Protein AF-A0A0G0D7W7-F1 (afdb_monomer)

Solvent-accessible surface area (backbone atoms only — not comparable to full-atom values): 6599 Å² total; per-residue (Å²): 139,84,84,82,80,81,78,82,76,83,82,76,88,47,74,64,58,52,50,54,52,50,52,51,50,47,55,57,47,53,54,52,48,54,56,47,53,57,50,48,56,55,46,52,57,50,49,56,54,47,53,55,51,50,54,52,50,53,50,46,46,73,73,69,49,83,46,70,66,58,49,55,51,51,53,49,52,51,53,64,60,50,52,59,52,54,52,48,51,54,52,48,49,53,52,36,37,76,69,65,76,39,53,75,67,56,47,53,66,76,72,107

pLDDT: mean 88.55, std 13.15, range [42.81, 98.75]

Radius of gyration: 45.3 Å; Cα contacts (8 Å, |Δi|>4): 16; chains: 1; bounding box: 71×46×134 Å

Mean predicted aligned error: 12.01 Å

Structure (mmCIF, N/CA/C/O backbone):
data_AF-A0A0G0D7W7-F1
#
_entry.id   AF-A0A0G0D7W7-F1
#
loop_
_atom_site.group_PDB
_atom_site.id
_atom_site.type_symbol
_atom_site.label_atom_id
_atom_site.label_alt_id
_atom_site.label_comp_id
_atom_site.label_asym_id
_atom_site.label_entity_id
_atom_site.label_seq_id
_atom_site.pdbx_PDB_ins_code
_atom_site.Cartn_x
_atom_site.Cartn_y
_atom_site.Cartn_z
_atom_site.occupancy
_atom_site.B_iso_or_equiv
_atom_site.auth_seq_id
_atom_site.auth_comp_id
_atom_site.auth_asym_id
_atom_site.auth_atom_id
_atom_site.pdbx_PDB_model_num
ATOM 1 N N . MET A 1 1 ? -23.435 -36.168 77.398 1.00 44.25 1 MET A N 1
ATOM 2 C CA . MET A 1 1 ? -23.024 -35.893 76.001 1.00 44.25 1 MET A CA 1
ATOM 3 C C . MET A 1 1 ? -24.147 -35.142 75.288 1.00 44.25 1 MET A C 1
ATOM 5 O O . MET A 1 1 ? -25.143 -35.763 74.948 1.00 44.25 1 MET A O 1
ATOM 9 N N . LYS A 1 2 ? -24.050 -33.818 75.109 1.00 42.81 2 LYS A N 1
ATOM 10 C CA . LYS A 1 2 ? -25.007 -33.049 74.289 1.00 42.81 2 LYS A CA 1
ATOM 11 C C . LYS A 1 2 ? -24.333 -32.735 72.952 1.00 42.81 2 LYS A C 1
ATOM 13 O O . LYS A 1 2 ? -23.401 -31.941 72.912 1.00 42.81 2 LYS A O 1
ATOM 18 N N . LYS A 1 3 ? -24.753 -33.418 71.882 1.00 51.91 3 LYS A N 1
ATOM 19 C CA . LYS A 1 3 ? -24.299 -33.152 70.510 1.00 51.91 3 LYS A CA 1
ATOM 20 C C . LYS A 1 3 ? -24.915 -31.829 70.046 1.00 51.91 3 LYS A C 1
ATOM 22 O O . LYS A 1 3 ? -26.125 -31.754 69.851 1.00 51.91 3 LYS A O 1
ATOM 27 N N . SER A 1 4 ? -24.086 -30.800 69.898 1.00 50.44 4 SER A N 1
ATOM 28 C CA . SER A 1 4 ? -24.470 -29.543 69.257 1.00 50.44 4 SER A CA 1
ATOM 29 C C . SER A 1 4 ? -24.528 -29.774 67.748 1.00 50.44 4 SER A C 1
ATOM 31 O O . SER A 1 4 ? -23.518 -30.104 67.131 1.00 50.44 4 SER A O 1
ATOM 33 N N . THR A 1 5 ? -25.719 -29.687 67.161 1.00 53.06 5 THR A N 1
ATOM 34 C CA . THR A 1 5 ? -25.912 -29.761 65.710 1.00 53.06 5 THR A CA 1
ATOM 35 C C . THR A 1 5 ? -25.927 -28.344 65.155 1.00 53.06 5 THR A C 1
ATOM 37 O O . THR A 1 5 ? -26.902 -27.606 65.282 1.00 53.06 5 THR A O 1
ATOM 40 N N . GLN A 1 6 ? -24.810 -27.947 64.552 1.00 58.50 6 GLN A N 1
ATOM 41 C CA . GLN A 1 6 ? -24.686 -26.690 63.828 1.00 58.50 6 GLN A CA 1
ATOM 42 C C . GLN A 1 6 ? -25.396 -26.845 62.477 1.00 58.50 6 GLN A C 1
ATOM 44 O O . GLN A 1 6 ? -24.907 -27.522 61.576 1.00 58.50 6 GLN A O 1
ATOM 49 N N . LYS A 1 7 ? -26.598 -26.272 62.354 1.00 57.16 7 LYS A N 1
ATOM 50 C CA . LYS A 1 7 ? -27.324 -26.201 61.080 1.00 57.16 7 LYS A CA 1
ATOM 51 C C . LYS A 1 7 ? -26.602 -25.214 60.160 1.00 57.16 7 LYS A C 1
ATOM 53 O O . LYS A 1 7 ? -26.627 -24.011 60.416 1.00 57.16 7 LYS A O 1
ATOM 58 N N . PHE A 1 8 ? -25.981 -25.710 59.095 1.00 52.69 8 PHE A N 1
ATOM 59 C CA . PHE A 1 8 ? -25.523 -24.872 57.990 1.00 52.69 8 PHE A CA 1
ATOM 60 C C . PHE A 1 8 ? -26.756 -24.325 57.258 1.00 52.69 8 PHE A C 1
ATOM 62 O O . PHE A 1 8 ? -27.601 -25.092 56.802 1.00 52.69 8 PHE A O 1
ATOM 69 N N . LYS A 1 9 ? -26.910 -22.997 57.215 1.00 60.41 9 LYS A N 1
ATOM 70 C CA . LYS A 1 9 ? -27.941 -22.338 56.405 1.00 60.41 9 LYS A CA 1
ATOM 71 C C . LYS A 1 9 ? -27.417 -22.227 54.976 1.00 60.41 9 LYS A C 1
ATOM 73 O O . LYS A 1 9 ? -26.407 -21.564 54.760 1.00 60.41 9 LYS A O 1
ATOM 78 N N . GLU A 1 10 ? -28.106 -22.838 54.019 1.00 60.06 10 GLU A N 1
ATOM 79 C CA . GLU A 1 10 ? -27.904 -22.544 52.600 1.00 60.06 10 GLU A CA 1
ATOM 80 C C . GLU A 1 10 ? -28.267 -21.074 52.349 1.00 60.06 10 GLU A C 1
ATOM 82 O O . GLU A 1 10 ? -29.377 -20.628 52.658 1.00 60.06 10 GLU A O 1
ATOM 87 N N . ALA A 1 11 ? -27.312 -20.291 51.849 1.00 75.25 11 ALA A N 1
ATOM 88 C CA . ALA A 1 11 ? -27.553 -18.904 51.481 1.00 75.25 11 ALA A CA 1
ATOM 89 C C . ALA A 1 11 ? -28.395 -18.875 50.197 1.00 75.25 11 ALA A C 1
ATOM 91 O O . ALA A 1 11 ? -27.934 -19.266 49.127 1.00 75.25 11 ALA A O 1
ATOM 92 N N . LYS A 1 12 ? -29.652 -18.435 50.310 1.00 83.44 12 LYS A N 1
ATOM 93 C CA . LYS A 1 12 ? -30.557 -18.298 49.168 1.00 83.44 12 LYS A CA 1
ATOM 94 C C . LYS A 1 12 ? -30.160 -17.056 48.370 1.00 83.44 12 LYS A C 1
ATOM 96 O O . LYS A 1 12 ? -30.276 -15.949 48.888 1.00 83.44 12 LYS A O 1
ATOM 101 N N . VAL A 1 13 ? -29.712 -17.247 47.128 1.00 87.00 13 VAL A N 1
ATOM 102 C CA . VAL A 1 13 ? -29.427 -16.145 46.196 1.00 87.00 13 VAL A CA 1
ATOM 103 C C . VAL A 1 13 ? -30.690 -15.312 46.011 1.00 87.00 13 VAL A C 1
ATOM 105 O O . VAL A 1 13 ? -31.773 -15.848 45.754 1.00 87.00 13 VAL A O 1
ATOM 108 N N . THR A 1 14 ? -30.555 -14.001 46.169 1.00 94.69 14 THR A N 1
ATOM 109 C CA . THR A 1 14 ? -31.659 -13.054 46.031 1.00 94.69 14 THR A CA 1
ATOM 110 C C . THR A 1 14 ? -31.600 -12.340 44.683 1.00 94.69 14 THR A C 1
ATOM 112 O O . THR A 1 14 ? -30.545 -12.226 44.060 1.00 94.69 14 THR A O 1
ATOM 115 N N . THR A 1 15 ? -32.727 -11.779 44.240 1.00 95.25 15 THR A N 1
ATOM 116 C CA . THR A 1 15 ? -32.773 -10.912 43.049 1.00 95.25 15 THR A CA 1
ATOM 117 C C . THR A 1 15 ? -31.804 -9.731 43.161 1.00 95.25 15 THR A C 1
ATOM 119 O O . THR A 1 15 ? -31.245 -9.296 42.160 1.00 95.25 15 THR A O 1
ATOM 122 N N . ARG A 1 16 ? -31.559 -9.234 44.382 1.00 95.69 16 ARG A N 1
ATOM 123 C CA . ARG A 1 16 ? -30.594 -8.158 44.640 1.00 95.69 16 ARG A CA 1
ATOM 124 C C . ARG A 1 16 ? -29.166 -8.584 44.297 1.00 95.69 16 ARG A C 1
ATOM 126 O O . ARG A 1 16 ? -28.444 -7.793 43.704 1.00 95.69 16 ARG A O 1
ATOM 133 N N . ASP A 1 17 ? -28.780 -9.814 44.626 1.00 95.00 17 ASP A N 1
ATOM 134 C CA . ASP A 1 17 ? -27.438 -10.333 44.330 1.00 95.00 17 ASP A CA 1
ATOM 135 C C . ASP A 1 17 ? -27.213 -10.455 42.818 1.00 95.00 17 ASP A C 1
ATOM 137 O O . ASP A 1 17 ? -26.155 -10.084 42.313 1.00 95.00 17 ASP A O 1
ATOM 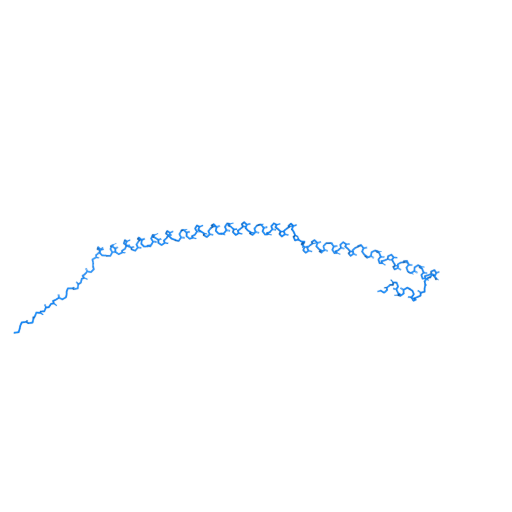141 N N . ILE A 1 18 ? -28.245 -10.892 42.085 1.00 95.94 18 ILE A N 1
ATOM 142 C CA . ILE A 1 18 ? -28.224 -10.949 40.617 1.00 95.94 18 ILE A CA 1
ATOM 143 C C . ILE A 1 18 ? -28.076 -9.539 40.031 1.00 95.94 18 ILE A C 1
ATOM 145 O O . ILE A 1 18 ? -27.236 -9.335 39.163 1.00 95.94 18 ILE A O 1
ATOM 149 N N . LEU A 1 19 ? -28.835 -8.554 40.525 1.00 97.38 19 LEU A N 1
ATOM 150 C CA . LEU A 1 19 ? -28.741 -7.165 40.055 1.00 97.38 19 LEU A CA 1
ATOM 151 C C . LEU A 1 19 ? -27.348 -6.564 40.287 1.00 97.38 19 LEU A C 1
ATOM 153 O O . LEU A 1 19 ? -26.818 -5.896 39.405 1.00 97.38 19 LEU A O 1
ATOM 157 N N . LEU A 1 20 ? -26.729 -6.829 41.441 1.00 97.31 20 LEU A N 1
ATOM 158 C CA . LEU A 1 20 ? -25.361 -6.380 41.717 1.00 97.31 20 LEU A CA 1
ATOM 159 C C . LEU A 1 20 ? -24.346 -7.023 40.764 1.00 97.31 20 LEU A C 1
ATOM 161 O O . LEU A 1 20 ? -23.456 -6.337 40.266 1.00 97.31 20 LEU A O 1
ATOM 165 N N . ALA A 1 21 ? -24.492 -8.322 40.488 1.00 97.31 21 ALA A N 1
ATOM 166 C CA . ALA A 1 21 ? -23.632 -9.025 39.541 1.00 97.31 21 ALA A CA 1
ATOM 167 C C . ALA A 1 21 ? -23.804 -8.502 38.105 1.00 97.31 21 ALA A C 1
ATOM 169 O O . ALA A 1 21 ? -22.812 -8.327 37.402 1.00 97.31 21 ALA A O 1
ATOM 170 N N . VAL A 1 22 ? -25.042 -8.212 37.689 1.00 98.12 22 VAL A N 1
ATOM 171 C CA . VAL A 1 22 ? -25.349 -7.634 36.371 1.00 98.12 22 VAL A CA 1
ATOM 172 C C . VAL 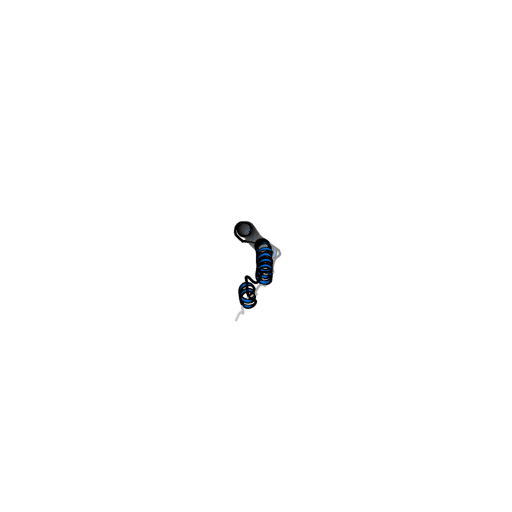A 1 22 ? -24.759 -6.235 36.232 1.00 98.12 22 VAL A C 1
ATOM 174 O O . VAL A 1 22 ? -24.116 -5.966 35.224 1.00 98.12 22 VAL A O 1
ATOM 177 N N . ASN A 1 23 ? -24.906 -5.371 37.239 1.00 98.31 23 ASN A N 1
ATOM 178 C CA . ASN A 1 23 ? -24.320 -4.029 37.203 1.00 98.31 23 ASN A CA 1
ATOM 179 C C . ASN A 1 23 ? -22.795 -4.091 37.089 1.00 98.31 23 ASN A C 1
ATOM 181 O O . ASN A 1 23 ? -22.223 -3.441 36.225 1.00 98.31 23 ASN A O 1
ATOM 185 N N . LYS A 1 24 ? -22.148 -4.949 37.887 1.00 98.19 24 LYS A N 1
ATOM 186 C CA . LYS A 1 24 ? -20.697 -5.139 37.801 1.00 98.19 24 LYS A CA 1
ATOM 187 C C . LYS A 1 24 ? -20.263 -5.635 36.419 1.00 98.19 24 LYS A C 1
ATOM 189 O O . LYS A 1 24 ? -19.275 -5.155 35.878 1.00 98.19 24 LYS A O 1
ATOM 194 N N . LEU A 1 25 ? -20.994 -6.596 35.851 1.00 98.25 25 LEU A N 1
ATOM 195 C CA . LEU A 1 25 ? -20.720 -7.081 34.501 1.00 98.25 25 LEU A CA 1
ATOM 196 C C . LEU A 1 25 ? -20.887 -5.965 33.462 1.00 98.25 25 LEU A C 1
ATOM 198 O O . LEU A 1 25 ? -20.095 -5.902 32.529 1.00 98.25 25 LEU A O 1
ATOM 202 N N . SER A 1 26 ? -21.891 -5.100 33.623 1.00 98.50 26 SER A N 1
ATOM 203 C CA . SER A 1 26 ? -22.095 -3.934 32.760 1.00 98.50 26 SER A CA 1
ATOM 204 C C . SER A 1 26 ? -20.896 -2.989 32.820 1.00 98.50 26 SER A C 1
ATOM 206 O O . SER A 1 26 ? -20.341 -2.668 31.776 1.00 98.50 26 SER A O 1
ATOM 208 N N . ASP A 1 27 ? -20.436 -2.637 34.023 1.00 98.50 27 ASP A N 1
ATOM 209 C CA . ASP A 1 27 ? -19.275 -1.759 34.212 1.00 98.50 27 ASP A CA 1
ATOM 210 C C . ASP A 1 27 ? -18.001 -2.360 33.580 1.00 98.50 27 ASP A C 1
ATOM 212 O O . ASP A 1 27 ? -17.252 -1.672 32.882 1.00 98.50 27 ASP A O 1
ATOM 216 N N . ASP A 1 28 ? -17.768 -3.666 33.772 1.00 98.56 28 ASP A N 1
ATOM 217 C CA . ASP A 1 28 ? -16.630 -4.383 33.178 1.00 98.56 28 ASP A CA 1
ATOM 218 C C . ASP A 1 28 ? -16.717 -4.408 31.637 1.00 98.56 28 ASP A C 1
ATOM 220 O O . ASP A 1 28 ? -15.701 -4.319 30.938 1.00 98.56 28 ASP A O 1
ATOM 224 N N . ILE A 1 29 ? -17.928 -4.544 31.085 1.00 98.56 29 ILE A N 1
ATOM 225 C CA . ILE A 1 29 ? -18.177 -4.507 29.641 1.00 98.56 29 ILE A CA 1
ATOM 226 C C . ILE A 1 29 ? -17.905 -3.104 29.083 1.00 98.56 29 ILE A C 1
ATOM 228 O O . ILE A 1 29 ? -17.185 -2.993 28.089 1.00 98.56 29 ILE A O 1
ATOM 232 N N . ASP A 1 30 ? -18.397 -2.050 29.732 1.00 98.69 30 ASP A N 1
ATOM 233 C CA . ASP A 1 30 ? -18.205 -0.658 29.303 1.00 98.69 30 ASP A CA 1
ATOM 234 C C . ASP A 1 30 ? -16.721 -0.266 29.286 1.00 98.69 30 ASP A C 1
ATOM 236 O O . ASP A 1 30 ? -16.233 0.357 28.336 1.00 98.69 30 ASP A O 1
ATOM 240 N N . GLN A 1 31 ? -15.952 -0.710 30.286 1.00 98.56 31 GLN A N 1
ATOM 241 C CA . GLN A 1 31 ? -14.499 -0.519 30.306 1.00 98.56 31 GLN A CA 1
ATOM 242 C C . GLN A 1 31 ? -13.806 -1.235 29.143 1.00 98.56 31 GLN A C 1
ATOM 244 O O . GLN A 1 31 ? -12.897 -0.684 28.514 1.00 98.56 31 GLN A O 1
ATOM 249 N N . ARG A 1 32 ? -14.229 -2.466 28.828 1.00 98.56 32 ARG A N 1
ATOM 250 C CA . ARG A 1 32 ? -13.673 -3.215 27.695 1.00 98.56 32 ARG A CA 1
ATOM 251 C C . ARG A 1 32 ? -13.999 -2.553 26.362 1.00 98.56 32 ARG A C 1
ATOM 253 O O . ARG A 1 32 ? -13.114 -2.519 25.512 1.00 98.56 32 ARG A O 1
ATOM 260 N N . PHE A 1 33 ? -15.214 -2.036 26.184 1.00 98.56 33 PHE A N 1
ATOM 261 C CA . PHE A 1 33 ? -15.596 -1.306 24.973 1.00 98.56 33 PHE A CA 1
ATOM 262 C C . PHE A 1 33 ? -14.811 -0.006 24.822 1.00 98.56 33 PHE A C 1
ATOM 264 O O . PHE A 1 33 ? -14.214 0.199 23.773 1.00 98.56 33 PHE A O 1
ATOM 271 N N . THR A 1 34 ? -14.643 0.763 25.899 1.00 98.56 34 THR A N 1
ATOM 272 C CA . THR A 1 34 ? -13.759 1.943 25.901 1.00 98.56 34 THR A CA 1
ATOM 273 C C . THR A 1 34 ? -12.331 1.584 25.459 1.00 98.56 34 THR A C 1
ATOM 275 O O . THR A 1 34 ? -11.703 2.287 24.668 1.00 98.56 34 THR A O 1
ATOM 278 N N . GLY A 1 35 ? -11.804 0.445 25.926 1.00 98.69 35 GLY A N 1
ATOM 279 C CA . GLY A 1 35 ? -10.498 -0.058 25.493 1.00 9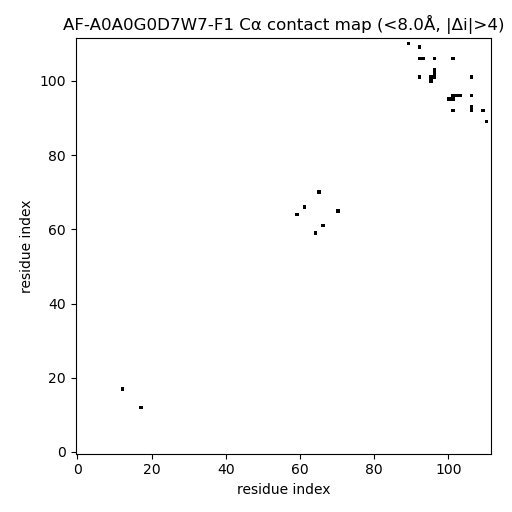8.69 35 GLY A CA 1
ATOM 280 C C . GLY A 1 35 ? -10.453 -0.531 24.033 1.00 98.69 35 GLY A C 1
ATOM 281 O O . GLY A 1 35 ? -9.389 -0.489 23.413 1.00 98.69 35 GLY A O 1
ATOM 282 N N . VAL A 1 36 ? -11.573 -0.997 23.473 1.00 98.69 36 VAL A N 1
ATOM 283 C CA . VAL A 1 36 ? -11.690 -1.345 22.049 1.00 98.69 36 VAL A CA 1
ATOM 284 C C . VAL A 1 36 ? -11.710 -0.082 21.197 1.00 98.69 36 VAL A C 1
ATOM 286 O O . VAL A 1 36 ? -10.919 -0.016 20.259 1.00 98.69 36 VAL A O 1
ATOM 289 N N . ASP A 1 37 ? -12.508 0.920 21.558 1.00 98.75 37 ASP A N 1
ATOM 290 C CA . ASP A 1 37 ? -12.602 2.193 20.832 1.00 98.75 37 ASP A CA 1
ATOM 291 C C . ASP A 1 37 ? -11.228 2.866 20.739 1.00 98.75 37 ASP A C 1
ATOM 293 O O . ASP A 1 37 ? -10.728 3.128 19.648 1.00 98.75 37 ASP A O 1
ATOM 297 N N . GLN A 1 38 ? -10.507 2.957 21.862 1.00 98.62 38 GLN A N 1
ATOM 298 C CA . GLN A 1 38 ? -9.143 3.492 21.880 1.00 98.62 38 GLN A CA 1
ATOM 299 C C . GLN A 1 38 ? -8.179 2.716 20.964 1.00 98.62 38 GLN A C 1
ATOM 301 O O . GLN A 1 38 ? -7.234 3.280 20.406 1.00 98.62 38 GLN A O 1
ATOM 306 N N . ARG A 1 39 ? -8.347 1.393 20.834 1.00 98.62 39 ARG A N 1
ATOM 307 C CA . ARG A 1 39 ? -7.519 0.574 19.935 1.00 98.62 39 ARG A CA 1
ATOM 308 C C . ARG A 1 39 ? -7.895 0.783 18.472 1.00 98.62 39 ARG A C 1
ATOM 310 O O . ARG A 1 39 ? -6.994 0.698 17.641 1.00 98.62 39 ARG A O 1
ATOM 317 N N . LEU A 1 40 ? -9.169 1.026 18.173 1.00 98.75 40 LEU A N 1
ATOM 318 C CA . LEU A 1 40 ? -9.647 1.335 16.828 1.00 98.75 40 LEU A CA 1
ATOM 319 C C . LEU A 1 40 ? -9.134 2.704 16.371 1.00 98.75 40 LEU A C 1
ATOM 321 O O . LEU A 1 40 ? -8.518 2.759 15.312 1.00 98.75 40 LEU A O 1
ATOM 325 N N . ASP A 1 41 ? -9.213 3.736 17.214 1.00 98.69 41 ASP A N 1
ATOM 326 C CA . ASP A 1 41 ? -8.653 5.066 16.916 1.00 98.69 41 ASP A CA 1
ATOM 327 C C . ASP A 1 41 ? -7.147 4.991 16.605 1.00 98.69 41 ASP A C 1
ATOM 329 O O . ASP A 1 41 ? -6.633 5.581 15.655 1.00 98.69 41 ASP A O 1
ATOM 333 N N . ASN A 1 42 ? -6.409 4.200 17.392 1.00 98.69 42 ASN A N 1
ATOM 334 C CA . ASN A 1 42 ? -4.980 3.971 17.165 1.00 98.69 42 ASN A CA 1
ATOM 335 C C . ASN A 1 42 ? -4.693 3.185 15.874 1.00 98.69 42 ASN A C 1
ATOM 337 O O . ASN A 1 42 ? -3.603 3.309 15.310 1.00 98.69 42 ASN A O 1
ATOM 341 N N . LEU A 1 43 ? -5.605 2.308 15.446 1.00 98.75 43 LEU A N 1
ATOM 342 C CA . LEU A 1 43 ? -5.469 1.579 14.186 1.00 98.75 43 LEU A CA 1
ATOM 343 C C . LEU A 1 43 ? -5.738 2.498 12.997 1.00 98.75 43 LEU A C 1
ATOM 345 O O . LEU A 1 43 ? -4.967 2.444 12.045 1.00 98.75 43 LEU A O 1
ATOM 349 N N . GLU A 1 44 ? -6.748 3.361 13.079 1.00 98.75 44 GLU A N 1
ATOM 350 C CA . GLU A 1 44 ? -7.065 4.359 12.052 1.00 98.75 44 GLU A CA 1
ATOM 351 C C . GLU A 1 44 ? -5.862 5.277 11.789 1.00 98.75 44 GLU A C 1
ATOM 353 O O . GLU A 1 44 ? -5.347 5.318 10.674 1.00 98.75 44 GLU A O 1
ATOM 358 N N . GLN A 1 45 ? -5.263 5.843 12.843 1.00 98.62 45 GLN A N 1
ATOM 359 C CA . GLN A 1 45 ? -4.048 6.665 12.719 1.00 98.62 45 GLN A CA 1
ATOM 360 C C . GLN A 1 45 ? -2.865 5.923 12.070 1.00 98.62 45 GLN A C 1
ATOM 362 O O . GLN A 1 45 ? -2.053 6.509 11.346 1.00 98.62 45 GLN A O 1
ATOM 367 N N . LYS A 1 46 ? -2.720 4.618 12.341 1.00 98.56 46 LYS A N 1
ATOM 368 C CA . LYS A 1 46 ? -1.669 3.797 11.721 1.00 98.56 46 LYS A CA 1
ATOM 369 C C . LYS A 1 46 ? -1.947 3.539 10.245 1.00 98.56 46 LYS A C 1
ATOM 371 O O . LYS A 1 46 ? -0.988 3.486 9.476 1.00 98.56 46 LYS A O 1
ATOM 376 N N . VAL A 1 47 ? -3.211 3.359 9.865 1.00 98.69 47 VAL A N 1
ATOM 377 C CA . VAL A 1 47 ? -3.621 3.196 8.466 1.00 98.69 47 VAL A CA 1
ATOM 378 C C . VAL A 1 47 ? -3.342 4.483 7.694 1.00 98.69 47 VAL A C 1
ATOM 380 O O . VAL A 1 47 ? -2.622 4.409 6.702 1.00 98.69 47 VAL A O 1
ATOM 383 N N . ASP A 1 48 ? -3.732 5.648 8.213 1.00 98.62 48 ASP A N 1
ATOM 384 C CA . ASP A 1 48 ? -3.443 6.947 7.583 1.00 98.62 48 ASP A CA 1
ATOM 385 C C . ASP A 1 48 ? -1.936 7.149 7.346 1.00 98.62 48 ASP A C 1
ATOM 387 O O . ASP A 1 48 ? -1.483 7.561 6.274 1.00 98.62 48 ASP A O 1
ATOM 391 N N . SER A 1 49 ? -1.112 6.802 8.343 1.00 98.56 49 SER A N 1
ATOM 392 C CA . SER A 1 49 ? 0.347 6.877 8.220 1.00 98.56 49 SER A CA 1
ATOM 393 C C . SER A 1 49 ? 0.900 5.919 7.157 1.00 98.56 49 SER A C 1
ATOM 395 O O . SER A 1 49 ? 1.864 6.248 6.457 1.00 98.56 49 SER A O 1
ATOM 397 N N . LEU A 1 50 ? 0.316 4.724 7.022 1.00 98.62 50 LEU A N 1
ATOM 398 C CA . LEU A 1 50 ? 0.699 3.770 5.983 1.00 9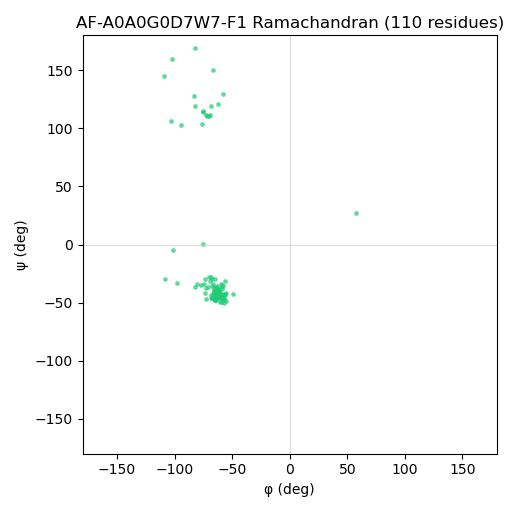8.62 50 LEU A CA 1
ATOM 399 C C . LEU A 1 50 ? 0.305 4.268 4.594 1.00 98.62 50 LEU A C 1
ATOM 401 O O . LEU A 1 50 ? 1.140 4.192 3.695 1.00 98.62 50 LEU A O 1
ATOM 405 N N . GLU A 1 51 ? -0.893 4.822 4.424 1.00 98.50 51 GLU A N 1
ATOM 406 C CA . GLU A 1 51 ? -1.346 5.397 3.153 1.00 98.50 51 GLU A CA 1
ATOM 407 C C . GLU A 1 51 ? -0.409 6.512 2.678 1.00 98.50 51 GLU A C 1
ATOM 409 O O . GLU A 1 51 ? 0.058 6.489 1.538 1.00 98.50 51 GLU A O 1
ATOM 414 N N . GLN A 1 52 ? -0.018 7.425 3.573 1.00 98.06 52 GLN A N 1
ATOM 415 C CA . GLN A 1 52 ? 0.958 8.474 3.256 1.00 98.06 52 GLN A CA 1
ATOM 416 C C . GLN A 1 52 ? 2.313 7.903 2.820 1.00 98.06 52 GLN A C 1
ATOM 418 O O . GLN A 1 52 ? 2.920 8.368 1.852 1.00 98.06 52 GLN A O 1
ATOM 423 N N . ARG A 1 53 ? 2.814 6.883 3.527 1.00 97.94 53 ARG A N 1
ATOM 424 C CA . ARG A 1 53 ? 4.095 6.241 3.193 1.00 97.94 53 ARG A CA 1
ATOM 425 C C . ARG A 1 53 ? 4.036 5.517 1.852 1.00 97.94 53 ARG A C 1
ATOM 427 O O . ARG A 1 53 ? 5.003 5.600 1.099 1.00 97.94 53 ARG A O 1
ATOM 434 N N . VAL A 1 54 ? 2.934 4.831 1.558 1.00 97.94 54 VAL A N 1
ATOM 435 C CA . VAL A 1 54 ? 2.721 4.153 0.273 1.00 97.94 54 VAL A CA 1
ATOM 436 C C . VAL A 1 54 ? 2.656 5.176 -0.857 1.00 97.94 54 VAL A C 1
ATOM 438 O O . VAL A 1 54 ? 3.417 5.039 -1.811 1.00 97.94 54 VAL A O 1
ATOM 441 N N . GLY A 1 55 ? 1.882 6.255 -0.708 1.00 97.00 55 GLY A N 1
ATOM 442 C CA . GLY A 1 55 ? 1.818 7.322 -1.712 1.00 97.00 55 GLY A CA 1
ATOM 443 C C . GLY A 1 55 ? 3.182 7.969 -1.988 1.00 97.00 55 GLY A C 1
ATOM 444 O O . GLY A 1 55 ? 3.540 8.222 -3.139 1.00 97.00 55 GLY A O 1
ATOM 445 N N . ASN A 1 56 ? 4.008 8.162 -0.953 1.00 95.81 56 ASN A N 1
ATOM 446 C CA . ASN A 1 56 ? 5.379 8.652 -1.126 1.00 95.81 56 ASN A CA 1
ATOM 447 C C . ASN A 1 56 ? 6.257 7.671 -1.919 1.00 95.81 56 ASN A C 1
ATOM 449 O O . ASN A 1 56 ? 7.032 8.092 -2.779 1.00 95.81 56 ASN A O 1
ATOM 453 N N . VAL A 1 57 ? 6.142 6.367 -1.650 1.00 94.75 57 VAL A N 1
ATOM 454 C CA . VAL A 1 57 ? 6.877 5.331 -2.391 1.00 94.75 57 VAL A CA 1
ATOM 455 C C . VAL A 1 57 ? 6.431 5.291 -3.851 1.00 94.75 57 VAL A C 1
ATOM 457 O O . VAL A 1 57 ? 7.283 5.269 -4.735 1.00 94.75 57 VAL A O 1
ATOM 460 N N . GLU A 1 58 ? 5.129 5.353 -4.124 1.00 90.62 58 GLU A N 1
ATOM 461 C CA . GLU A 1 58 ? 4.595 5.424 -5.490 1.00 90.62 58 GLU A CA 1
ATOM 462 C C . GLU A 1 58 ? 5.124 6.654 -6.242 1.00 90.62 58 GLU A C 1
ATOM 464 O O . GLU A 1 58 ? 5.566 6.542 -7.388 1.00 90.62 58 GLU A O 1
ATOM 469 N N . GLY A 1 59 ? 5.170 7.818 -5.587 1.00 89.06 59 GLY A N 1
ATOM 470 C CA . GLY A 1 59 ? 5.750 9.036 -6.156 1.00 89.06 59 GLY A CA 1
ATOM 471 C C . GLY A 1 59 ? 7.239 8.897 -6.497 1.00 89.06 59 GLY A C 1
ATOM 472 O O . GLY A 1 59 ? 7.677 9.314 -7.574 1.00 89.06 59 GLY A O 1
ATOM 473 N N . ILE A 1 60 ? 8.025 8.270 -5.616 1.00 87.81 60 ILE A N 1
ATOM 474 C CA . ILE A 1 60 ? 9.448 7.986 -5.858 1.00 87.81 60 ILE A CA 1
ATOM 475 C C . ILE A 1 60 ? 9.613 7.026 -7.038 1.00 87.81 60 ILE A C 1
ATOM 477 O O . ILE A 1 60 ? 10.421 7.286 -7.927 1.00 87.81 60 ILE A O 1
ATOM 481 N N . ILE A 1 61 ? 8.828 5.948 -7.089 1.00 86.50 61 ILE A N 1
ATOM 482 C CA . ILE A 1 61 ? 8.869 4.980 -8.190 1.00 86.50 61 ILE A CA 1
ATOM 483 C C . ILE A 1 61 ? 8.571 5.680 -9.519 1.00 86.50 61 ILE A C 1
ATOM 485 O O . ILE A 1 61 ? 9.333 5.533 -10.470 1.00 86.50 61 ILE A O 1
ATOM 489 N N . ASN A 1 62 ? 7.530 6.512 -9.570 1.00 83.94 62 ASN A N 1
ATOM 490 C CA . ASN A 1 62 ? 7.136 7.217 -10.789 1.00 83.94 62 ASN A CA 1
ATOM 491 C C . ASN A 1 62 ? 8.176 8.235 -11.281 1.00 83.94 62 ASN A C 1
ATOM 493 O O . ASN A 1 62 ? 8.250 8.501 -12.479 1.00 83.94 62 ASN A O 1
ATOM 497 N N . THR A 1 63 ? 8.957 8.830 -10.376 1.00 81.44 63 THR A N 1
ATOM 498 C CA . THR A 1 63 ? 9.911 9.899 -10.721 1.00 81.44 63 THR A CA 1
ATOM 499 C C . THR A 1 63 ? 11.342 9.410 -10.909 1.00 81.44 63 THR A C 1
ATOM 501 O O . THR A 1 63 ? 12.072 9.972 -11.723 1.00 81.44 63 THR A O 1
ATOM 504 N N . GLN A 1 64 ? 11.763 8.385 -10.166 1.00 77.25 64 GLN A N 1
ATOM 505 C CA . GLN A 1 64 ? 13.153 7.925 -10.134 1.00 77.25 64 GLN A CA 1
ATOM 506 C C . GLN A 1 64 ? 13.363 6.593 -10.844 1.00 77.25 64 GLN A C 1
ATOM 508 O O . GLN A 1 64 ? 14.458 6.345 -11.354 1.00 77.25 64 GLN A O 1
ATOM 513 N N . MET A 1 65 ? 12.354 5.718 -10.883 1.00 76.00 65 MET A N 1
ATOM 514 C CA . MET A 1 65 ? 12.516 4.441 -11.561 1.00 76.00 65 MET A CA 1
ATOM 515 C C . MET A 1 65 ? 12.280 4.610 -13.052 1.00 76.00 65 MET A C 1
ATOM 517 O O . MET A 1 65 ? 11.256 5.101 -13.521 1.00 76.00 65 MET A O 1
ATOM 521 N N . VAL A 1 66 ? 13.252 4.137 -13.817 1.00 74.50 66 VAL A N 1
ATOM 522 C CA . VAL A 1 66 ? 13.082 3.944 -15.243 1.00 74.50 66 VAL A CA 1
ATOM 523 C C . VAL A 1 66 ? 12.100 2.785 -15.438 1.00 74.50 66 VAL A C 1
ATOM 525 O O . VAL A 1 66 ? 12.401 1.638 -15.105 1.00 74.50 66 VAL A O 1
ATOM 528 N N . THR A 1 67 ? 10.905 3.086 -15.948 1.00 82.06 67 THR A N 1
ATOM 529 C CA . THR A 1 67 ? 9.884 2.062 -16.180 1.00 82.06 67 THR A CA 1
ATOM 530 C C . THR A 1 67 ? 10.333 1.096 -17.273 1.00 82.06 67 THR A C 1
ATOM 532 O O . THR A 1 67 ? 11.055 1.469 -18.204 1.00 82.06 67 THR A O 1
ATOM 535 N N . LYS A 1 68 ? 9.871 -0.158 -17.189 1.00 84.75 68 LYS A N 1
ATOM 536 C CA . LYS A 1 68 ? 10.048 -1.143 -18.266 1.00 84.75 68 LYS A CA 1
ATOM 537 C C . LYS A 1 68 ? 9.622 -0.552 -19.612 1.00 84.75 68 LYS A C 1
ATOM 539 O O . LYS A 1 68 ? 10.356 -0.683 -20.580 1.00 84.75 68 LYS A O 1
ATOM 544 N N . ASP A 1 69 ? 8.507 0.172 -19.643 1.00 83.50 69 ASP A N 1
ATOM 5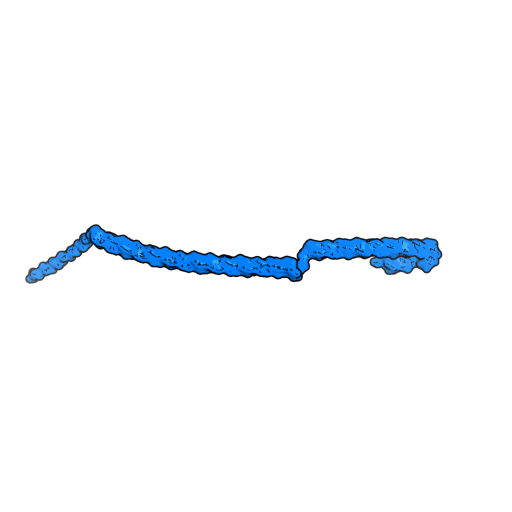45 C CA . ASP A 1 69 ? 7.989 0.809 -20.857 1.00 83.50 69 ASP A CA 1
ATOM 546 C C . ASP A 1 69 ? 8.934 1.881 -21.415 1.00 83.50 69 ASP A C 1
ATOM 548 O O . ASP A 1 69 ? 9.119 1.980 -22.630 1.00 83.50 69 ASP A O 1
ATOM 552 N N . TYR A 1 70 ? 9.577 2.672 -20.548 1.00 84.56 70 TYR A N 1
ATOM 553 C CA . TYR A 1 70 ? 10.600 3.625 -20.975 1.00 84.56 70 TYR A CA 1
ATOM 554 C C . TYR A 1 70 ? 11.799 2.909 -21.605 1.00 84.56 70 TYR A C 1
ATOM 556 O O . TYR A 1 70 ? 12.262 3.329 -22.668 1.00 84.56 70 TYR A O 1
ATOM 564 N N . LEU A 1 71 ? 12.290 1.831 -20.980 1.00 86.12 71 LEU A N 1
ATOM 565 C CA . LEU A 1 71 ? 13.397 1.042 -21.529 1.00 86.12 71 LEU A CA 1
ATOM 566 C C . LEU A 1 71 ? 13.008 0.370 -22.833 1.00 86.12 71 LEU A C 1
ATOM 568 O O . LEU A 1 71 ? 13.753 0.488 -23.797 1.00 86.12 71 LEU A O 1
ATOM 572 N N . ASP A 1 72 ? 11.852 -0.283 -22.891 1.00 88.56 72 ASP A N 1
ATOM 573 C CA . ASP A 1 72 ? 11.365 -0.964 -24.089 1.00 88.56 72 ASP A CA 1
ATOM 574 C C . ASP A 1 72 ? 11.272 0.016 -25.264 1.00 88.56 72 ASP A C 1
ATOM 576 O O . ASP A 1 72 ? 11.754 -0.281 -26.361 1.00 88.56 72 ASP A O 1
ATOM 580 N N . ARG A 1 73 ? 10.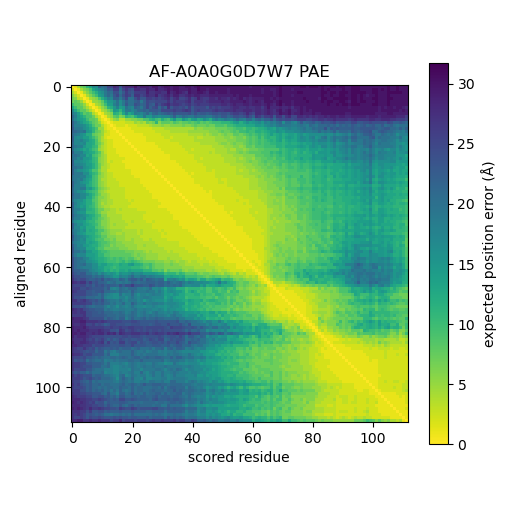751 1.228 -25.026 1.00 89.19 73 ARG A N 1
ATOM 581 C CA . ARG A 1 73 ? 10.730 2.299 -26.028 1.00 89.19 73 ARG A CA 1
ATOM 582 C C . ARG A 1 73 ? 12.134 2.749 -26.425 1.00 89.19 73 ARG A C 1
ATOM 584 O O . ARG A 1 73 ? 12.421 2.833 -27.617 1.00 89.19 73 ARG A O 1
ATOM 591 N N . LYS A 1 74 ? 13.026 3.013 -25.465 1.00 87.25 74 LYS A N 1
ATOM 592 C CA . LYS A 1 74 ? 14.407 3.428 -25.761 1.00 87.25 74 LYS A CA 1
ATOM 593 C C . LYS A 1 74 ? 15.183 2.355 -26.522 1.00 87.25 74 LYS A C 1
ATOM 595 O O . LYS A 1 74 ? 15.891 2.671 -27.473 1.00 87.25 74 LYS A O 1
ATOM 600 N N . PHE A 1 75 ? 15.015 1.086 -26.169 1.00 86.94 75 PHE A N 1
ATOM 601 C CA . PHE A 1 75 ? 15.606 -0.036 -26.893 1.00 86.94 75 PHE A CA 1
ATOM 602 C C . PHE A 1 75 ? 15.030 -0.179 -28.304 1.00 86.94 75 PHE A C 1
ATOM 604 O O . PHE A 1 75 ? 15.779 -0.488 -29.231 1.00 86.94 75 PHE A O 1
ATOM 611 N N . ALA A 1 76 ? 13.731 0.067 -28.495 1.00 87.81 76 ALA A N 1
ATOM 612 C CA . ALA A 1 76 ? 13.132 0.103 -29.825 1.00 87.81 76 ALA A CA 1
ATOM 613 C C . ALA A 1 76 ? 13.714 1.243 -30.681 1.00 87.81 76 ALA A C 1
ATOM 615 O O . ALA A 1 76 ? 14.092 0.995 -31.826 1.00 87.81 76 ALA A O 1
ATOM 616 N N . GLU A 1 77 ? 13.864 2.449 -30.117 1.00 85.62 77 GLU A N 1
ATOM 617 C CA . GLU A 1 77 ? 14.525 3.595 -30.767 1.00 85.62 77 GLU A CA 1
ATOM 618 C C . GLU A 1 77 ? 15.955 3.224 -31.220 1.00 85.62 77 GLU A C 1
ATOM 620 O O . GLU A 1 77 ? 16.287 3.381 -32.395 1.00 85.62 77 GLU A O 1
ATOM 625 N N . PHE A 1 78 ? 16.772 2.615 -30.351 1.00 82.25 78 PHE A N 1
ATOM 626 C CA . PHE A 1 78 ? 18.132 2.178 -30.710 1.00 82.25 78 PHE A CA 1
ATOM 627 C C . PHE A 1 78 ? 18.169 1.128 -31.834 1.00 82.25 78 PHE A C 1
ATOM 629 O O . PHE A 1 78 ? 19.008 1.207 -32.733 1.00 82.25 78 PHE A O 1
ATOM 636 N N . ARG A 1 79 ? 17.253 0.148 -31.835 1.00 79.06 79 ARG A N 1
ATOM 637 C CA . ARG A 1 79 ? 17.175 -0.860 -32.915 1.00 79.06 79 ARG A CA 1
ATOM 638 C C . ARG A 1 79 ? 16.835 -0.226 -34.267 1.00 79.06 79 ARG A C 1
ATOM 640 O O . ARG A 1 79 ? 17.345 -0.662 -35.303 1.00 79.06 79 ARG A O 1
ATOM 647 N N . LEU A 1 80 ? 15.992 0.804 -34.268 1.00 73.69 80 LEU A N 1
ATOM 648 C CA . LEU A 1 80 ? 15.650 1.555 -35.476 1.00 73.69 80 LEU A CA 1
ATOM 649 C C . LEU A 1 80 ? 16.815 2.404 -35.997 1.00 73.69 80 LEU A C 1
ATOM 651 O O . LEU A 1 80 ? 16.897 2.618 -37.201 1.00 73.69 80 LEU A O 1
ATOM 655 N N . GLU A 1 81 ? 17.730 2.858 -35.140 1.00 73.56 81 GLU A N 1
ATOM 656 C CA . GLU A 1 81 ? 18.914 3.615 -35.570 1.00 73.56 81 GLU A CA 1
ATOM 657 C C . GLU A 1 81 ? 20.053 2.732 -36.091 1.00 73.56 81 GLU A C 1
ATOM 659 O O . GLU A 1 81 ? 20.773 3.122 -37.017 1.00 73.56 81 GLU A O 1
ATOM 664 N N . GLU A 1 82 ? 20.223 1.534 -35.531 1.00 77.44 82 GLU A N 1
ATOM 665 C CA . GLU A 1 82 ? 21.292 0.623 -35.945 1.00 77.44 82 GLU A CA 1
ATOM 666 C C . GLU A 1 82 ? 20.971 -0.096 -37.262 1.00 77.44 82 GLU A C 1
ATOM 668 O O . GLU A 1 82 ? 21.852 -0.279 -38.107 1.00 77.44 82 GLU A O 1
ATOM 673 N N . THR A 1 83 ? 19.705 -0.436 -37.516 1.00 79.25 83 THR A N 1
ATOM 674 C CA . THR A 1 83 ? 19.317 -1.183 -38.727 1.00 79.25 83 THR A CA 1
ATOM 675 C C . THR A 1 83 ? 19.646 -0.468 -40.054 1.00 79.25 83 THR A C 1
ATOM 677 O O . THR A 1 83 ? 20.204 -1.119 -40.944 1.00 79.25 83 THR A O 1
ATOM 680 N N . PRO A 1 84 ? 19.432 0.853 -40.234 1.00 83.50 84 PRO A N 1
ATOM 681 C CA . PRO A 1 84 ? 19.791 1.552 -41.463 1.00 83.50 84 PRO A CA 1
ATOM 682 C C . PRO A 1 84 ? 21.304 1.674 -41.652 1.00 83.50 84 PRO A C 1
ATOM 684 O O . PRO A 1 84 ? 21.770 1.669 -42.792 1.00 83.50 84 PRO A O 1
ATOM 687 N N . LYS A 1 85 ? 22.088 1.773 -40.568 1.00 84.31 85 LYS A N 1
ATOM 688 C CA . LYS A 1 85 ? 23.558 1.807 -40.648 1.00 84.31 85 LYS A CA 1
ATOM 689 C C . LYS A 1 85 ? 24.097 0.482 -41.186 1.00 84.31 85 LYS A C 1
ATOM 691 O O . LYS A 1 85 ? 24.841 0.495 -42.164 1.00 84.31 85 LYS A O 1
ATOM 696 N N . HIS A 1 86 ? 23.629 -0.643 -40.645 1.00 85.06 86 HIS A N 1
ATOM 697 C CA . HIS A 1 86 ? 23.989 -1.980 -41.131 1.00 85.06 86 HIS A CA 1
ATOM 698 C C . HIS A 1 86 ? 23.586 -2.169 -42.604 1.00 85.06 86 HIS A C 1
ATOM 700 O O . HIS A 1 86 ? 24.379 -2.629 -43.421 1.00 85.06 86 HIS A O 1
ATOM 706 N N . GLN A 1 87 ? 22.392 -1.711 -43.000 1.00 87.38 87 GLN A N 1
ATOM 707 C CA . GLN A 1 87 ? 21.968 -1.753 -44.405 1.00 87.38 87 GLN A CA 1
ATOM 708 C C . GLN A 1 87 ? 22.861 -0.916 -45.332 1.00 87.38 87 GLN A C 1
ATOM 710 O O . GLN A 1 87 ? 23.116 -1.321 -46.468 1.00 87.38 87 GLN A O 1
ATOM 715 N N . ARG A 1 88 ? 23.326 0.257 -44.882 1.00 90.38 88 ARG A N 1
ATOM 716 C CA . ARG A 1 88 ? 24.250 1.106 -45.650 1.00 90.38 88 ARG A CA 1
ATOM 717 C C . ARG A 1 88 ? 25.614 0.443 -45.809 1.00 90.38 88 ARG A C 1
ATOM 719 O O . ARG A 1 88 ? 26.134 0.465 -46.920 1.00 90.38 88 ARG A O 1
ATOM 726 N N . VAL A 1 89 ? 26.145 -0.175 -44.751 1.00 93.19 89 VAL A N 1
ATOM 727 C CA . VAL A 1 89 ? 27.398 -0.946 -44.809 1.00 93.19 89 VAL A CA 1
ATOM 728 C C . VAL A 1 89 ? 27.255 -2.094 -45.804 1.00 93.19 89 VAL A C 1
ATOM 730 O O . VAL A 1 89 ? 28.036 -2.162 -46.743 1.00 93.19 89 VAL A O 1
ATOM 733 N N . ASN A 1 90 ? 26.190 -2.896 -45.720 1.00 92.38 90 ASN A N 1
ATOM 734 C CA . ASN A 1 90 ? 25.946 -3.993 -46.665 1.00 92.38 90 ASN A CA 1
ATOM 735 C C . ASN A 1 90 ? 25.874 -3.502 -48.120 1.00 92.38 90 ASN A C 1
ATOM 737 O O . ASN A 1 90 ? 26.497 -4.081 -49.011 1.00 92.38 90 ASN A O 1
ATOM 741 N N . LYS A 1 91 ? 25.141 -2.408 -48.374 1.00 93.88 91 LYS A N 1
ATOM 742 C CA . LYS A 1 91 ? 25.056 -1.788 -49.707 1.00 93.88 91 LYS A CA 1
ATOM 743 C C . LYS A 1 91 ? 26.424 -1.313 -50.198 1.00 93.88 91 LYS A C 1
ATOM 745 O O . LYS A 1 91 ? 26.763 -1.566 -51.351 1.00 93.88 91 LYS A O 1
ATOM 750 N N . LEU A 1 92 ? 27.201 -0.645 -49.346 1.00 95.44 92 LEU A N 1
ATOM 751 C CA . LEU A 1 92 ? 28.531 -0.153 -49.696 1.00 95.44 92 LEU A CA 1
ATOM 752 C C . LEU A 1 92 ? 29.490 -1.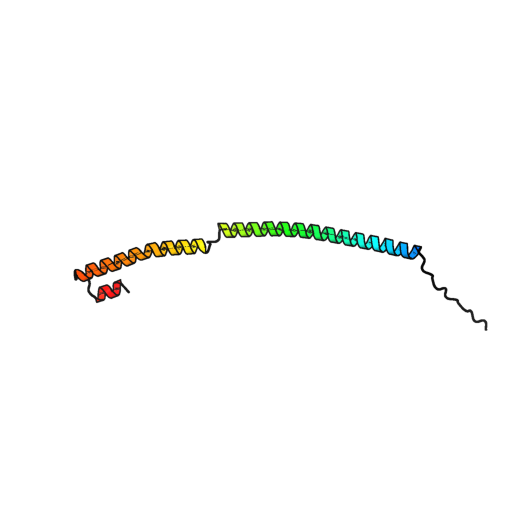308 -49.994 1.00 95.44 92 LEU A C 1
ATOM 754 O O . LEU A 1 92 ? 30.149 -1.283 -51.029 1.00 95.44 92 LEU A O 1
ATOM 758 N N . THR A 1 93 ? 29.521 -2.334 -49.145 1.00 95.38 93 THR A N 1
ATOM 759 C CA . THR A 1 93 ? 30.370 -3.515 -49.329 1.00 95.38 93 THR A CA 1
ATOM 760 C C . THR A 1 93 ? 30.055 -4.207 -50.655 1.00 95.38 93 THR A C 1
ATOM 762 O O . THR A 1 93 ? 30.966 -4.470 -51.438 1.00 95.38 93 THR A O 1
ATOM 765 N N . ASN A 1 94 ? 28.767 -4.371 -50.982 1.00 94.00 94 ASN A N 1
ATOM 766 C CA . ASN A 1 94 ? 28.334 -4.916 -52.270 1.00 94.00 94 ASN A CA 1
ATOM 767 C C . ASN A 1 94 ? 28.809 -4.059 -53.459 1.00 94.00 94 ASN A C 1
ATOM 769 O O . ASN A 1 94 ? 29.321 -4.596 -54.441 1.00 94.00 94 ASN A O 1
ATOM 773 N N . ILE A 1 95 ? 28.675 -2.728 -53.385 1.00 96.88 95 ILE A N 1
ATOM 774 C CA . ILE A 1 95 ? 29.131 -1.811 -54.446 1.00 96.88 95 ILE A CA 1
ATOM 775 C C . ILE A 1 95 ? 30.652 -1.896 -54.627 1.00 96.88 95 ILE A C 1
ATOM 777 O O . ILE A 1 95 ? 31.139 -1.971 -55.756 1.00 96.88 95 ILE A O 1
ATOM 781 N N . LEU A 1 96 ? 31.416 -1.885 -53.535 1.00 96.31 96 LEU A N 1
ATOM 782 C CA . LEU A 1 96 ? 32.879 -1.928 -53.579 1.00 96.31 96 LEU A CA 1
ATOM 783 C C . LEU A 1 96 ? 33.400 -3.273 -54.101 1.00 96.31 96 LEU A C 1
ATOM 785 O O . LEU A 1 96 ? 34.372 -3.297 -54.858 1.00 96.31 96 LEU A O 1
ATOM 789 N N . GLN A 1 97 ? 32.725 -4.376 -53.773 1.00 95.88 97 GLN A N 1
ATOM 790 C CA . GLN A 1 97 ? 33.030 -5.694 -54.322 1.00 95.88 97 GLN A CA 1
ATOM 791 C C . GLN A 1 97 ? 32.742 -5.764 -55.831 1.00 95.88 97 GLN A C 1
ATOM 793 O O . GLN A 1 97 ? 33.580 -6.237 -56.598 1.00 95.88 97 GLN A O 1
ATOM 798 N N . GLN A 1 98 ? 31.596 -5.242 -56.290 1.00 95.12 98 GLN A N 1
ATOM 799 C CA . GLN A 1 98 ? 31.259 -5.177 -57.722 1.00 95.12 98 GLN A CA 1
ATOM 800 C C . GLN A 1 98 ? 32.271 -4.344 -58.515 1.00 95.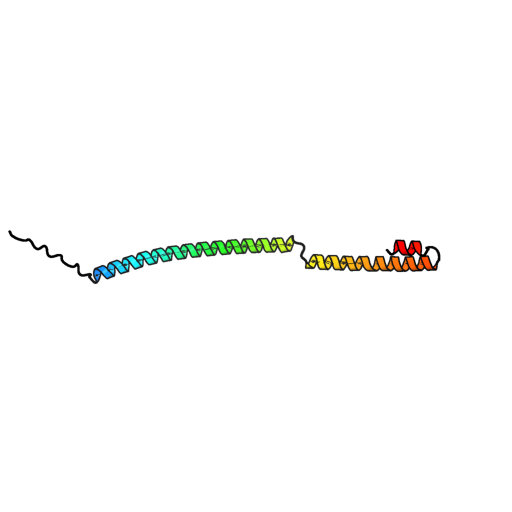12 98 GLN A C 1
ATOM 802 O O . GLN A 1 98 ? 32.643 -4.704 -59.632 1.00 95.12 98 GLN A O 1
ATOM 807 N N . LYS A 1 99 ? 32.766 -3.257 -57.914 1.00 97.06 99 LYS A N 1
ATOM 808 C CA . LYS A 1 99 ? 33.839 -2.425 -58.475 1.00 97.06 99 LYS A CA 1
ATOM 809 C C . LYS A 1 99 ? 35.230 -3.057 -58.371 1.00 97.06 99 LYS A C 1
ATOM 811 O O . LYS A 1 99 ? 36.191 -2.437 -58.815 1.00 97.06 99 LYS A O 1
ATOM 816 N N . LYS A 1 100 ? 35.342 -4.270 -57.812 1.00 95.00 100 LYS A N 1
ATOM 817 C CA . LYS A 1 100 ? 36.599 -4.999 -57.578 1.00 95.00 100 LYS A CA 1
ATOM 818 C C . LYS A 1 100 ? 37.603 -4.223 -56.713 1.00 95.00 100 LYS A C 1
ATOM 820 O O . LYS A 1 100 ? 38.805 -4.423 -56.840 1.00 95.00 100 LYS A O 1
ATOM 825 N N . ILE A 1 101 ? 37.104 -3.335 -55.850 1.00 97.12 101 ILE A N 1
ATOM 826 C CA . ILE A 1 101 ? 37.903 -2.601 -54.855 1.00 97.12 101 ILE A CA 1
ATOM 827 C C . ILE A 1 101 ? 38.122 -3.478 -53.617 1.00 97.12 101 ILE A C 1
ATOM 829 O O . ILE A 1 101 ? 39.197 -3.449 -53.031 1.00 97.12 101 ILE A O 1
ATOM 833 N N . LEU A 1 102 ? 37.110 -4.269 -53.240 1.00 95.81 102 LEU A N 1
ATOM 834 C CA . LEU A 1 102 ? 37.185 -5.257 -52.163 1.00 95.81 102 LEU A CA 1
ATOM 835 C C . LEU A 1 102 ? 37.172 -6.678 -52.721 1.00 95.81 102 LEU A C 1
ATOM 837 O O . LEU A 1 102 ? 36.469 -6.975 -53.693 1.00 95.81 102 LEU A O 1
ATOM 841 N N . THR A 1 103 ? 37.901 -7.573 -52.062 1.00 95.19 103 THR A N 1
ATOM 842 C CA . THR A 1 103 ? 37.831 -9.011 -52.318 1.00 95.19 103 THR A CA 1
ATOM 843 C C . THR A 1 103 ? 36.651 -9.655 -51.578 1.00 95.19 103 THR A C 1
ATOM 845 O O . THR A 1 103 ? 36.014 -9.068 -50.696 1.00 95.19 103 THR A O 1
ATOM 848 N N . LEU A 1 104 ? 36.356 -10.912 -51.925 1.00 91.44 104 LEU A N 1
ATOM 849 C CA . LEU A 1 104 ? 35.389 -11.745 -51.197 1.00 91.44 104 LEU A CA 1
ATOM 850 C C . LEU A 1 104 ? 35.792 -11.955 -49.729 1.00 91.44 104 LEU A C 1
ATOM 852 O O . LEU A 1 104 ? 34.922 -12.025 -48.862 1.00 91.44 104 LEU A O 1
ATOM 856 N N . ALA A 1 105 ? 37.097 -12.042 -49.452 1.00 93.62 105 ALA A N 1
ATOM 857 C CA . ALA A 1 105 ? 37.613 -12.184 -48.096 1.00 93.62 105 ALA A CA 1
ATOM 858 C C . ALA A 1 105 ? 37.363 -10.908 -47.278 1.00 93.62 105 ALA A C 1
ATOM 860 O O . ALA A 1 105 ? 36.810 -10.998 -46.184 1.00 93.62 105 ALA A O 1
ATOM 861 N N . ASP A 1 106 ? 37.655 -9.732 -47.847 1.00 92.75 106 ASP A N 1
ATOM 862 C CA . ASP A 1 106 ? 37.410 -8.437 -47.192 1.00 92.75 106 ASP A CA 1
ATOM 863 C C . ASP A 1 106 ? 35.921 -8.244 -46.881 1.00 92.75 106 ASP A C 1
ATOM 865 O O . ASP A 1 106 ? 35.544 -7.838 -45.786 1.00 92.75 106 ASP A O 1
ATOM 869 N N . THR A 1 107 ? 35.056 -8.616 -47.826 1.00 92.44 107 THR A N 1
ATOM 870 C CA . THR A 1 107 ? 33.597 -8.556 -47.659 1.00 92.44 107 THR A CA 1
ATOM 871 C C . THR A 1 107 ? 33.122 -9.433 -46.501 1.00 92.44 107 THR A C 1
ATOM 873 O O . THR A 1 107 ? 32.291 -9.008 -45.704 1.00 92.44 107 THR A O 1
ATOM 876 N N . LYS A 1 108 ? 33.667 -10.648 -46.374 1.00 90.94 108 LYS A N 1
ATOM 877 C CA . LYS A 1 108 ? 33.307 -11.572 -45.294 1.00 90.94 108 LYS A CA 1
ATOM 878 C C . LYS A 1 108 ? 33.747 -11.062 -43.919 1.00 90.94 108 LYS A C 1
ATOM 880 O O . LYS A 1 108 ? 33.036 -11.304 -42.956 1.00 90.94 108 LYS A O 1
ATOM 885 N N . ILE A 1 109 ? 34.877 -10.358 -43.844 1.00 92.94 109 ILE A N 1
ATOM 886 C CA . ILE A 1 109 ? 35.385 -9.743 -42.607 1.00 92.94 109 ILE A CA 1
ATOM 887 C C . ILE A 1 109 ? 34.547 -8.519 -42.206 1.00 92.94 109 ILE A C 1
ATOM 889 O O . ILE A 1 109 ? 34.310 -8.296 -41.027 1.00 92.94 109 ILE A O 1
ATOM 893 N N . ILE A 1 110 ? 34.086 -7.720 -43.172 1.00 91.44 110 ILE A N 1
ATOM 894 C CA . ILE A 1 110 ? 33.291 -6.508 -42.904 1.00 91.44 110 ILE A CA 1
ATOM 895 C C . ILE A 1 110 ? 31.853 -6.844 -42.470 1.00 91.44 110 ILE A C 1
ATOM 897 O O . ILE A 1 110 ? 31.232 -6.057 -41.760 1.00 91.44 110 ILE A O 1
ATOM 901 N N . LEU A 1 111 ? 31.306 -7.973 -42.933 1.00 88.06 111 LEU A N 1
ATOM 902 C CA . LEU A 1 111 ? 29.907 -8.367 -42.712 1.00 88.06 111 LEU A CA 1
ATOM 903 C C . LEU A 1 111 ? 29.702 -9.425 -41.61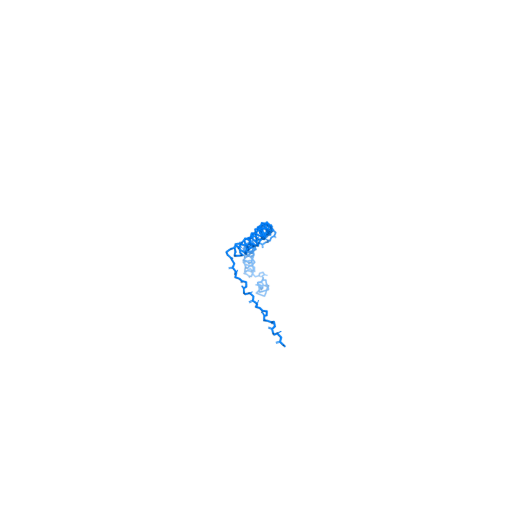4 1.00 88.06 111 LEU A C 1
ATOM 905 O O . LEU A 1 111 ? 28.551 -9.780 -41.353 1.00 88.06 111 LEU A O 1
ATOM 909 N N . SER A 1 112 ? 30.780 -9.964 -41.035 1.00 82.06 112 SER A N 1
ATOM 910 C CA . SER A 1 112 ? 30.728 -10.890 -39.890 1.00 82.06 112 SER A CA 1
ATOM 911 C C . SER A 1 112 ? 30.388 -10.166 -38.597 1.00 82.06 112 SER A C 1
ATOM 913 O O . SER A 1 112 ? 29.572 -10.718 -37.830 1.00 82.06 112 SER A O 1
#

Sequence (112 aa):
MKKSTQKFKEAKVTTRDILLAVNKLSDDIDQRFTGVDQRLDNLEQKVDSLEQRVGNVEGIINTQMVTKDYLDRKFAEFRLEETPKHQRVNKLTNILQQKKILTLADTKIILS

Secondary structure (DSSP, 8-state):
-------PPP----HHHHHHHHHHHHHHHHHHHHHHHHHHHHHHHHHHHHHHHHHHHHHHHHHHS--HHHHHHHHHHHHHHHHHHHHHHHHHHHHHHHTTSS-HHHHHHHH-

Foldseek 3Di:
DDDDDDDDDDDDDDPVNVVVVVVVVVVVVVVVVVVVVVVVVVVVVVVVVVVVVVVVVVVCCVPPPCDPVNVVVVVVVVVVVVVVVLVVQLVVLVVCVVVVVDDPVRSVVSND